Protein AF-A0A5J5EKT4-F1 (afdb_monomer_lite)

pLDDT: mean 73.63, std 19.26, range [31.33, 94.62]

Sequence (166 aa):
MDMKPWKEVVKTIYPDPDEHTVIIDDGVPHCEAVLACLHYLASSGESIDPSVVSQDVLDQLKKAAPLIAPSKRCCPVCAAIQHELSSGRPGKYPIYNKHVYIYGCALPPGLPGVVRERVIRKFEDLLREYLDDVKLRSLSHCSAESVALSPTERLHTFTFRETPMF

Secondary structure (DSSP, 8-state):
---HHHHHHHHHH-S-TTT-------PPPPHHHHHHHHHHHHHH-PPPPTTTS-HHHHHHHHHS-S----SSPBPHHHHHHHHHHTTTSTTSS----B-SPPPP-PPPTT--HHHHHHHHHHHHHHHHHHHHHHHHHHHHHTS-------GGGSGGG-----PPP-

Organism: NCBI:txid1250544

Structure (mmCIF, N/CA/C/O backbone):
data_AF-A0A5J5EKT4-F1
#
_entry.id   AF-A0A5J5EKT4-F1
#
loop_
_atom_site.group_PDB
_atom_site.id
_atom_site.type_symbol
_atom_site.label_atom_id
_atom_site.label_alt_id
_atom_site.label_comp_id
_atom_site.label_asym_id
_atom_site.label_entity_id
_atom_site.label_seq_id
_atom_site.pdbx_PDB_ins_code
_atom_site.Cartn_x
_atom_site.Cartn_y
_atom_site.Cartn_z
_atom_site.occupancy
_atom_site.B_iso_or_equiv
_atom_site.auth_seq_id
_atom_site.auth_comp_id
_atom_site.auth_asym_id
_atom_site.auth_atom_id
_atom_site.pdbx_PDB_model_num
ATOM 1 N N . MET A 1 1 ? 19.587 -0.243 4.530 1.00 44.06 1 MET A N 1
ATOM 2 C CA . MET A 1 1 ? 20.007 -0.780 3.218 1.00 44.06 1 MET A CA 1
ATOM 3 C C . MET A 1 1 ? 20.862 0.275 2.544 1.00 44.06 1 MET A C 1
ATOM 5 O O . MET A 1 1 ? 20.431 1.418 2.481 1.00 44.06 1 MET A O 1
ATOM 9 N N . ASP A 1 2 ? 22.082 -0.072 2.137 1.00 39.16 2 ASP A N 1
ATOM 10 C CA . ASP A 1 2 ? 22.990 0.853 1.452 1.00 39.16 2 ASP A CA 1
ATOM 11 C C . ASP A 1 2 ? 22.478 1.099 0.021 1.00 39.16 2 ASP A C 1
ATOM 13 O O . ASP A 1 2 ? 22.393 0.173 -0.783 1.00 39.16 2 ASP A O 1
ATOM 17 N N . MET A 1 3 ? 22.059 2.332 -0.275 1.00 41.00 3 MET A N 1
ATOM 18 C CA . MET A 1 3 ? 21.455 2.723 -1.560 1.00 41.00 3 MET A CA 1
ATOM 19 C C . MET A 1 3 ? 22.488 3.093 -2.633 1.00 41.00 3 MET A C 1
ATOM 21 O O . MET A 1 3 ? 22.111 3.437 -3.755 1.00 41.00 3 MET A O 1
ATOM 25 N N . LYS A 1 4 ? 23.790 3.028 -2.321 1.00 54.09 4 LYS A N 1
ATOM 26 C CA . LYS A 1 4 ? 24.870 3.311 -3.281 1.00 54.09 4 LYS A CA 1
ATOM 27 C C . LYS A 1 4 ? 24.771 2.528 -4.601 1.00 54.09 4 LYS A C 1
ATOM 29 O O . LYS A 1 4 ? 24.965 3.165 -5.633 1.00 54.09 4 LYS A O 1
ATOM 34 N N . PRO A 1 5 ? 24.417 1.225 -4.626 1.00 55.88 5 PRO A N 1
ATOM 35 C CA . PRO A 1 5 ? 24.358 0.469 -5.878 1.00 55.88 5 PRO A CA 1
ATOM 36 C C . PRO A 1 5 ? 23.300 1.005 -6.850 1.00 55.88 5 PRO A C 1
ATOM 38 O O . PRO A 1 5 ? 23.516 1.034 -8.057 1.00 55.88 5 PRO A O 1
ATOM 41 N N . TRP A 1 6 ? 22.168 1.481 -6.329 1.00 47.00 6 TRP A N 1
ATOM 42 C CA . TRP A 1 6 ? 21.044 1.941 -7.145 1.00 47.00 6 TRP A CA 1
ATOM 43 C C . TRP A 1 6 ? 21.303 3.294 -7.808 1.00 47.00 6 TRP A C 1
ATOM 45 O O . TRP A 1 6 ? 20.867 3.512 -8.935 1.00 47.00 6 TRP A O 1
ATOM 55 N N . LYS A 1 7 ? 22.059 4.183 -7.153 1.00 47.00 7 LYS A N 1
ATOM 56 C CA . LYS A 1 7 ? 22.416 5.492 -7.727 1.00 47.00 7 LYS A CA 1
ATOM 57 C C . LYS A 1 7 ? 23.276 5.356 -8.985 1.00 47.00 7 LYS A C 1
ATOM 59 O O . LYS A 1 7 ? 23.079 6.107 -9.934 1.00 47.00 7 LYS A O 1
ATOM 64 N N . GLU A 1 8 ? 24.186 4.386 -9.010 1.00 56.97 8 GLU A N 1
ATOM 65 C CA . GLU A 1 8 ? 25.040 4.125 -10.175 1.00 56.97 8 GLU A CA 1
ATOM 66 C C . GLU A 1 8 ? 24.258 3.481 -11.332 1.00 56.97 8 GLU A C 1
ATOM 68 O O . GLU A 1 8 ? 24.450 3.848 -12.491 1.00 56.97 8 GLU A O 1
ATOM 73 N N . VAL A 1 9 ? 23.296 2.601 -11.032 1.00 59.47 9 VAL A N 1
ATOM 74 C CA . VAL A 1 9 ? 22.380 2.043 -12.045 1.00 59.47 9 VAL A CA 1
ATOM 75 C C . VAL A 1 9 ? 21.527 3.142 -12.687 1.00 59.47 9 VAL A C 1
ATOM 77 O O . VAL A 1 9 ? 21.424 3.193 -13.910 1.00 59.47 9 VAL A O 1
ATOM 80 N N . VAL A 1 10 ? 20.969 4.060 -11.891 1.00 51.22 10 VAL A N 1
ATOM 81 C CA . VAL A 1 10 ? 20.154 5.178 -12.401 1.00 51.22 10 VAL A CA 1
ATOM 82 C C . VAL A 1 10 ? 20.979 6.110 -13.296 1.00 51.22 10 VAL A C 1
ATOM 84 O O . VAL A 1 10 ? 20.529 6.433 -14.392 1.00 51.22 10 VAL A O 1
ATOM 87 N N . LYS A 1 11 ? 22.212 6.458 -12.899 1.00 51.94 11 LYS A N 1
ATOM 88 C CA . LYS A 1 11 ? 23.144 7.242 -13.737 1.00 51.94 11 LYS A CA 1
ATOM 89 C C . LYS A 1 11 ? 23.490 6.563 -15.063 1.00 51.94 11 LYS A C 1
ATOM 91 O O . LYS A 1 11 ? 23.717 7.236 -16.058 1.00 51.94 11 LYS A O 1
ATOM 96 N N . THR A 1 12 ? 23.556 5.232 -15.074 1.00 57.72 12 THR A N 1
ATOM 97 C CA . THR A 1 12 ? 23.882 4.469 -16.290 1.00 57.72 12 THR A CA 1
ATOM 98 C C . THR A 1 12 ? 22.724 4.484 -17.291 1.00 57.72 12 THR A C 1
ATOM 100 O O . THR A 1 12 ? 22.950 4.445 -18.496 1.00 57.72 12 THR A O 1
ATOM 103 N N . ILE A 1 13 ? 21.481 4.541 -16.804 1.00 49.22 13 ILE A N 1
ATOM 104 C CA . ILE A 1 13 ? 20.272 4.541 -17.641 1.00 49.22 13 ILE A CA 1
ATOM 105 C C . ILE A 1 13 ? 19.925 5.963 -18.118 1.00 49.22 13 ILE A C 1
ATOM 107 O O . ILE A 1 13 ? 19.391 6.119 -19.214 1.00 49.22 13 ILE A O 1
ATOM 111 N N . TYR A 1 14 ? 20.268 6.993 -17.337 1.00 47.47 14 TYR A N 1
ATOM 112 C CA . TYR A 1 14 ? 19.987 8.400 -17.636 1.00 47.47 14 TYR A CA 1
ATOM 113 C C . TYR A 1 14 ? 21.284 9.229 -17.567 1.00 47.47 14 TYR A C 1
ATOM 115 O O . TYR A 1 14 ? 21.667 9.667 -16.482 1.00 47.47 14 TYR A O 1
ATOM 123 N N . PRO A 1 15 ? 21.984 9.428 -18.701 1.00 47.88 15 PRO A N 1
ATOM 124 C CA . PRO A 1 15 ? 23.311 10.049 -18.725 1.00 47.88 15 PRO A CA 1
ATOM 125 C C . PRO A 1 15 ? 23.309 11.567 -18.487 1.00 47.88 15 PRO A C 1
ATOM 127 O O . PRO A 1 15 ? 24.388 12.130 -18.307 1.00 47.88 15 PRO A O 1
ATOM 130 N N . ASP A 1 16 ? 22.139 12.216 -18.457 1.00 47.41 16 ASP A N 1
ATOM 131 C CA . ASP A 1 16 ? 21.999 13.649 -18.178 1.00 47.41 16 ASP A CA 1
ATOM 132 C C . ASP A 1 16 ? 21.237 13.879 -16.850 1.00 47.41 16 ASP A C 1
ATOM 134 O O . ASP A 1 16 ? 20.001 13.841 -16.814 1.00 47.41 16 ASP A O 1
ATOM 138 N N . PRO A 1 17 ? 21.950 14.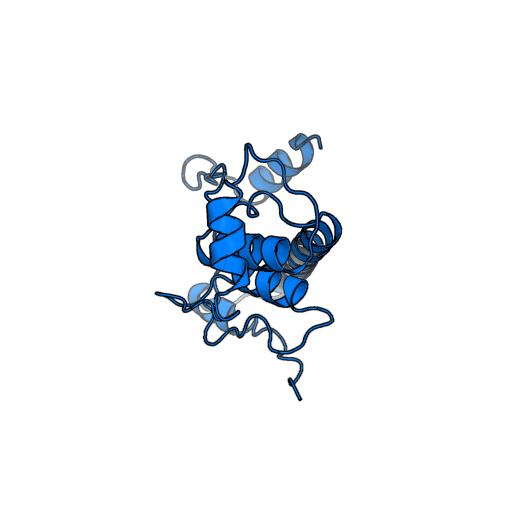025 -15.717 1.00 47.00 17 PRO A N 1
ATOM 139 C CA . PRO A 1 17 ? 21.345 14.084 -14.385 1.00 47.00 17 PRO A CA 1
ATOM 140 C C . PRO A 1 17 ? 20.607 15.402 -14.099 1.00 47.00 17 PRO A C 1
ATOM 142 O O . PRO A 1 17 ? 19.791 15.438 -13.175 1.00 47.00 17 PRO A O 1
ATOM 145 N N . ASP A 1 18 ? 20.867 16.457 -14.878 1.00 46.75 18 ASP A N 1
ATOM 146 C CA . ASP A 1 18 ? 20.285 17.789 -14.670 1.00 46.75 18 ASP A CA 1
ATOM 147 C C . ASP A 1 18 ? 18.940 17.972 -15.397 1.00 46.75 18 ASP A C 1
ATOM 149 O O . ASP A 1 18 ? 18.107 18.766 -14.960 1.00 46.75 18 ASP A O 1
ATOM 153 N N . GLU A 1 19 ? 18.671 17.195 -16.452 1.00 44.56 19 GLU A N 1
ATOM 154 C CA . GLU A 1 19 ? 17.388 17.227 -17.175 1.00 44.56 19 GLU A CA 1
ATOM 155 C C . GLU A 1 19 ? 16.355 16.252 -16.576 1.00 44.56 19 GLU A C 1
ATOM 157 O O . GLU A 1 19 ? 15.147 16.419 -16.739 1.00 44.56 19 GLU A O 1
ATOM 162 N N . HIS A 1 20 ? 16.826 15.239 -15.841 1.00 45.03 20 HIS A N 1
ATOM 163 C CA . HIS A 1 20 ? 16.000 14.225 -15.190 1.00 45.03 20 HIS A CA 1
ATOM 164 C C . HIS A 1 20 ? 16.421 14.094 -13.731 1.00 45.03 20 HIS A C 1
ATOM 166 O O . HIS A 1 20 ? 16.971 13.079 -13.296 1.00 45.03 20 HIS A O 1
ATOM 172 N N . THR A 1 21 ? 16.127 15.131 -12.947 1.00 35.03 21 THR A N 1
ATOM 173 C CA . THR A 1 21 ? 16.099 14.989 -11.496 1.00 35.03 21 THR A CA 1
ATOM 174 C C . THR A 1 21 ? 15.064 13.912 -11.186 1.00 35.03 21 THR A C 1
ATOM 176 O O . THR A 1 21 ? 13.857 14.150 -11.205 1.00 35.03 21 THR A O 1
ATOM 179 N N . VAL A 1 22 ? 15.527 12.688 -10.922 1.00 40.62 22 VAL A N 1
ATOM 180 C CA . VAL A 1 22 ? 14.738 11.709 -10.181 1.00 40.62 22 VAL A CA 1
ATOM 181 C C . VAL A 1 22 ? 14.558 12.349 -8.817 1.00 40.62 22 VAL A C 1
ATOM 183 O O . VAL A 1 22 ? 15.420 12.240 -7.945 1.00 40.62 22 VAL A O 1
ATOM 186 N N . ILE A 1 23 ? 13.474 13.110 -8.675 1.00 38.16 23 ILE A N 1
ATOM 187 C CA . ILE A 1 23 ? 12.983 13.569 -7.390 1.00 38.16 23 ILE A CA 1
ATOM 188 C C . ILE A 1 23 ? 12.666 12.272 -6.653 1.00 38.16 23 ILE A C 1
ATOM 190 O O . ILE A 1 23 ? 11.618 11.657 -6.848 1.00 38.16 23 ILE A O 1
ATOM 194 N N . ILE A 1 24 ? 13.631 11.799 -5.866 1.00 42.44 24 ILE A N 1
ATOM 195 C CA . ILE A 1 24 ? 13.368 10.864 -4.785 1.00 42.44 24 ILE A CA 1
ATOM 196 C C . ILE A 1 24 ? 12.631 11.720 -3.764 1.00 42.44 24 ILE A C 1
ATOM 198 O O . ILE A 1 24 ? 13.224 12.251 -2.833 1.00 42.44 24 ILE A O 1
ATOM 202 N N . ASP A 1 25 ? 11.357 11.969 -4.049 1.00 41.66 25 ASP A N 1
ATOM 203 C CA . ASP A 1 25 ? 10.442 12.552 -3.092 1.00 41.66 25 ASP A CA 1
ATOM 204 C C . ASP A 1 25 ? 10.497 11.589 -1.904 1.00 41.66 25 ASP A C 1
ATOM 206 O O . ASP A 1 25 ? 10.363 10.372 -2.099 1.00 41.66 25 ASP A O 1
ATOM 210 N N . ASP A 1 26 ? 10.766 12.094 -0.702 1.00 51.22 26 ASP A N 1
ATOM 211 C CA . ASP A 1 26 ? 10.639 11.348 0.553 1.00 51.22 26 ASP A CA 1
ATOM 212 C C . ASP A 1 26 ? 9.146 11.022 0.745 1.00 51.22 26 ASP A C 1
ATOM 214 O O . ASP A 1 26 ? 8.454 11.635 1.554 1.00 51.22 26 ASP A O 1
ATOM 218 N N . GLY A 1 27 ? 8.622 10.157 -0.130 1.00 61.41 27 GLY A N 1
ATOM 219 C CA . GLY A 1 27 ? 7.336 10.398 -0.772 1.00 61.41 27 GLY A CA 1
ATOM 220 C C . GLY A 1 27 ? 6.204 10.566 0.222 1.00 61.41 27 GLY A C 1
ATOM 221 O O . GLY A 1 27 ? 6.119 9.860 1.218 1.00 61.41 27 GLY A O 1
ATOM 222 N N . VAL A 1 28 ? 5.272 11.470 -0.042 1.00 82.69 28 VAL A N 1
ATOM 223 C CA . VAL A 1 28 ? 4.100 11.575 0.828 1.00 82.69 28 VAL A CA 1
ATOM 224 C C . VAL A 1 28 ? 3.222 10.340 0.590 1.00 82.69 28 VAL A C 1
ATOM 226 O O . VAL A 1 28 ? 2.878 10.050 -0.562 1.00 82.69 28 VAL A O 1
ATOM 229 N N . PRO A 1 29 ? 2.853 9.567 1.629 1.00 86.56 29 PRO A N 1
ATOM 230 C CA . PRO A 1 29 ? 1.931 8.462 1.442 1.00 86.56 29 PRO A CA 1
ATOM 231 C C . PRO A 1 29 ? 0.575 9.014 1.001 1.00 86.56 29 PRO A C 1
ATOM 233 O O . PRO A 1 29 ? 0.035 9.947 1.597 1.00 86.56 29 PRO A O 1
ATOM 236 N N . HIS A 1 30 ? 0.004 8.432 -0.048 1.00 89.31 30 HIS A N 1
ATOM 237 C CA . HIS A 1 30 ? -1.313 8.844 -0.520 1.00 89.31 30 HIS A CA 1
ATOM 238 C C . HIS A 1 30 ? -2.398 8.525 0.514 1.00 89.31 30 HIS A C 1
ATOM 240 O O . HIS A 1 30 ? -2.341 7.506 1.216 1.00 89.31 30 HIS A O 1
ATOM 246 N N . CYS A 1 31 ? -3.427 9.371 0.571 1.00 87.81 31 CYS A N 1
ATOM 247 C CA . CYS A 1 31 ? -4.475 9.275 1.581 1.00 87.81 31 CYS A CA 1
ATOM 248 C C . CYS A 1 31 ? -5.238 7.944 1.522 1.00 87.81 31 CYS A C 1
ATOM 250 O O . CYS A 1 31 ? -5.585 7.404 2.569 1.00 87.81 31 CYS A O 1
ATOM 252 N N . GLU A 1 32 ? -5.433 7.353 0.340 1.00 90.50 32 GLU A N 1
ATOM 253 C CA . GLU A 1 32 ? -6.126 6.071 0.202 1.00 90.50 32 GLU A CA 1
ATOM 254 C C . GLU A 1 32 ? -5.354 4.923 0.859 1.00 90.50 32 GLU A C 1
ATOM 256 O O . GLU A 1 32 ? -5.958 4.031 1.454 1.00 90.50 32 GLU A O 1
ATOM 261 N N . ALA A 1 33 ? -4.021 4.937 0.766 1.00 90.31 33 ALA A N 1
ATOM 262 C CA . ALA A 1 33 ? -3.177 3.934 1.406 1.00 90.31 33 ALA A CA 1
ATOM 263 C C . ALA A 1 33 ? -3.146 4.125 2.929 1.00 90.31 33 ALA A C 1
ATOM 265 O O . ALA A 1 33 ? -3.239 3.147 3.671 1.00 90.31 33 ALA A O 1
ATOM 266 N N . VAL A 1 34 ? -3.071 5.379 3.392 1.00 90.88 34 VAL A N 1
ATOM 267 C CA . VAL A 1 34 ? -3.116 5.718 4.823 1.00 90.88 34 VAL A CA 1
ATOM 268 C C . VAL A 1 34 ? -4.445 5.282 5.436 1.00 90.88 34 VAL A C 1
ATOM 270 O O . VAL A 1 34 ? -4.446 4.559 6.429 1.00 90.88 34 VAL A O 1
ATOM 273 N N . LEU A 1 35 ? -5.575 5.641 4.822 1.00 90.94 35 LEU A N 1
ATOM 274 C CA . LEU A 1 35 ? -6.905 5.279 5.319 1.00 90.94 35 LEU A CA 1
ATOM 275 C C . LEU A 1 35 ? -7.117 3.761 5.342 1.00 90.94 35 LEU A C 1
ATOM 277 O O . LEU A 1 35 ? -7.636 3.240 6.329 1.00 90.94 35 LEU A O 1
ATOM 281 N N . ALA A 1 36 ? -6.669 3.037 4.310 1.00 91.12 36 ALA A N 1
ATOM 282 C CA . ALA A 1 36 ? -6.741 1.574 4.284 1.00 91.12 36 ALA A CA 1
ATOM 283 C C . ALA A 1 36 ? -5.956 0.942 5.427 1.00 91.12 36 ALA A C 1
ATOM 285 O O . ALA A 1 36 ? -6.466 0.055 6.116 1.00 91.12 36 ALA A O 1
ATOM 286 N N . CYS A 1 37 ? -4.738 1.433 5.640 1.00 90.81 37 CYS A N 1
ATOM 287 C CA . CYS A 1 37 ? -3.852 0.967 6.690 1.00 90.81 37 CYS A CA 1
ATOM 288 C C . CYS A 1 37 ? -4.438 1.241 8.080 1.00 90.81 37 CYS A C 1
ATOM 290 O O . CYS A 1 37 ? -4.585 0.316 8.873 1.00 90.81 37 CYS A O 1
ATOM 292 N N . LEU A 1 38 ? -4.863 2.476 8.358 1.00 89.94 38 LEU A N 1
ATOM 293 C CA . LEU A 1 38 ? -5.457 2.838 9.648 1.00 89.94 38 LEU A CA 1
ATOM 294 C C . LEU A 1 38 ? -6.739 2.047 9.928 1.00 89.94 38 LEU A C 1
ATOM 296 O O . LEU A 1 38 ? -6.911 1.518 11.025 1.00 89.94 38 LEU A O 1
ATOM 300 N N . HIS A 1 39 ? -7.611 1.893 8.929 1.00 90.69 39 HIS A N 1
ATOM 301 C CA . HIS A 1 39 ? -8.813 1.074 9.068 1.00 90.69 39 HIS A CA 1
ATOM 302 C C . HIS A 1 39 ? -8.471 -0.405 9.314 1.00 90.69 39 HIS A C 1
ATOM 304 O O . HIS A 1 39 ? -9.144 -1.087 10.092 1.00 90.69 39 HIS A O 1
ATOM 310 N N . TYR A 1 40 ? -7.434 -0.933 8.649 1.00 90.38 40 TYR A N 1
ATOM 311 C CA . TYR A 1 40 ? -6.961 -2.298 8.884 1.00 90.38 40 TYR A CA 1
ATOM 312 C C . TYR A 1 40 ? -6.517 -2.469 10.334 1.00 90.38 40 TYR A C 1
ATOM 314 O O . TYR A 1 40 ? -7.012 -3.378 10.997 1.00 90.38 40 TYR A O 1
ATOM 322 N N . LEU A 1 41 ? -5.667 -1.570 10.831 1.00 88.88 41 LEU A N 1
ATOM 323 C CA . LEU A 1 41 ? -5.121 -1.646 12.183 1.00 88.88 41 LEU A CA 1
ATOM 324 C C . LEU A 1 41 ? -6.221 -1.499 13.249 1.00 88.88 41 LEU A C 1
ATOM 326 O O . LEU A 1 41 ? -6.301 -2.301 14.178 1.00 88.88 41 LEU A O 1
ATOM 330 N N . ALA A 1 42 ? -7.158 -0.565 13.050 1.00 89.31 42 ALA A N 1
ATOM 331 C CA . ALA A 1 42 ? -8.341 -0.423 13.903 1.00 89.31 42 ALA A CA 1
ATOM 332 C C . ALA A 1 42 ? -9.197 -1.708 13.958 1.00 89.31 42 ALA A C 1
ATOM 334 O O . ALA A 1 42 ? -9.838 -2.005 14.969 1.00 89.31 42 ALA A O 1
ATOM 335 N N . SER A 1 43 ? -9.203 -2.491 12.871 1.00 87.44 43 SER A N 1
ATOM 336 C CA . SER A 1 43 ? -9.942 -3.755 12.769 1.00 87.44 43 SER A CA 1
ATOM 337 C C . SER A 1 43 ? -9.167 -4.986 13.250 1.00 87.44 43 SER A C 1
ATOM 339 O O . SER A 1 43 ? -9.798 -6.000 13.551 1.00 87.44 43 SER A O 1
ATOM 341 N N . SER A 1 44 ? -7.832 -4.969 13.207 1.00 84.69 44 SER A N 1
ATOM 342 C CA . SER A 1 44 ? -6.996 -6.131 13.536 1.00 84.69 44 SER A CA 1
ATOM 343 C C . SER A 1 44 ? -6.782 -6.271 15.040 1.00 84.69 44 SER A C 1
ATOM 345 O O . SER A 1 44 ? -6.585 -7.385 15.517 1.00 84.69 44 SER A O 1
ATOM 347 N N . GLY A 1 45 ? -6.874 -5.164 15.787 1.00 77.62 45 GLY A N 1
ATOM 348 C CA . GLY A 1 45 ? -6.555 -5.139 17.215 1.00 77.62 45 GLY A CA 1
ATOM 349 C C . GLY A 1 45 ? -5.052 -5.222 17.491 1.00 77.62 45 GLY A C 1
ATOM 350 O O . GLY A 1 45 ? -4.660 -5.436 18.635 1.00 77.62 45 GL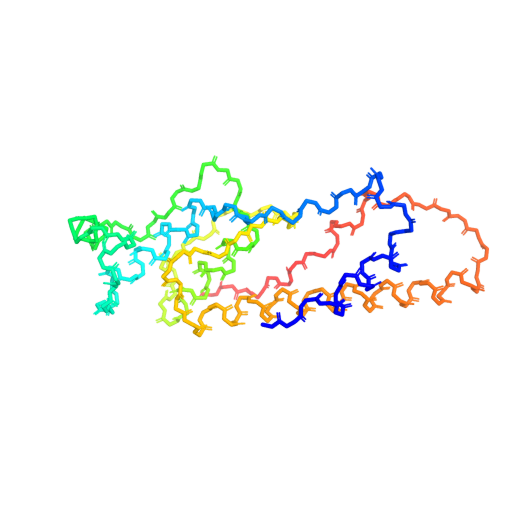Y A O 1
ATOM 351 N N . GLU A 1 46 ? -4.215 -5.065 16.461 1.00 80.12 46 GLU A N 1
ATOM 352 C CA . GLU A 1 46 ? -2.771 -4.906 16.626 1.00 80.12 46 GLU A CA 1
ATOM 353 C C . GLU A 1 46 ? -2.479 -3.597 17.374 1.00 80.12 46 GLU A C 1
ATOM 355 O O . GLU A 1 46 ? -3.109 -2.569 17.115 1.00 80.12 46 GLU A O 1
ATOM 360 N N . SER A 1 47 ? -1.529 -3.620 18.316 1.00 72.00 47 SER A N 1
ATOM 361 C CA . SER A 1 47 ? -1.133 -2.408 19.035 1.00 72.00 47 SER A CA 1
ATOM 362 C C . SER A 1 47 ? -0.388 -1.466 18.093 1.00 72.00 47 SER A C 1
ATOM 364 O O . SER A 1 47 ? 0.658 -1.831 17.552 1.00 72.00 47 SER A O 1
ATOM 366 N N . ILE A 1 48 ? -0.899 -0.250 17.931 1.00 77.19 48 ILE A N 1
ATOM 367 C CA . ILE A 1 48 ? -0.235 0.809 17.171 1.00 77.19 48 ILE A CA 1
ATOM 368 C C . ILE A 1 48 ? 0.463 1.736 18.159 1.00 77.19 48 ILE A C 1
ATOM 370 O O . ILE A 1 48 ? -0.054 1.986 19.247 1.00 77.19 48 ILE A O 1
ATOM 374 N N . ASP A 1 49 ? 1.623 2.257 17.771 1.00 76.81 49 ASP A N 1
ATOM 375 C CA . ASP A 1 49 ? 2.258 3.349 18.498 1.00 76.81 49 ASP A CA 1
ATOM 376 C C . ASP A 1 49 ? 1.311 4.572 18.538 1.00 76.81 49 ASP A C 1
ATOM 378 O O . ASP A 1 49 ? 0.959 5.099 17.474 1.00 76.81 49 ASP A O 1
ATOM 382 N N . PRO A 1 50 ? 0.909 5.055 19.731 1.00 74.81 50 PRO A N 1
ATOM 383 C CA . PRO A 1 50 ? 0.060 6.237 19.876 1.00 74.81 50 PRO A CA 1
ATOM 384 C C . PRO A 1 50 ? 0.643 7.512 19.249 1.00 74.81 50 PRO A C 1
ATOM 386 O O . PRO A 1 50 ? -0.100 8.463 19.010 1.00 74.81 50 PRO A O 1
ATOM 389 N N . SER A 1 51 ? 1.954 7.551 18.975 1.00 75.94 51 SER A N 1
ATOM 390 C CA . SER A 1 51 ? 2.598 8.657 18.259 1.00 75.94 51 SER A CA 1
ATOM 391 C C . SER A 1 51 ? 2.171 8.755 16.787 1.00 75.94 51 SER A C 1
ATOM 393 O O . SER A 1 51 ? 2.241 9.832 16.196 1.00 75.94 51 SER A O 1
ATOM 395 N N . VAL A 1 52 ? 1.700 7.648 16.199 1.00 76.19 52 VAL A N 1
ATOM 396 C CA . VAL A 1 52 ? 1.300 7.561 14.786 1.00 76.19 52 VAL A CA 1
ATOM 397 C C . VAL A 1 52 ? -0.149 7.999 14.589 1.00 76.19 52 VAL A C 1
ATOM 399 O O . VAL A 1 52 ? -0.466 8.678 13.613 1.00 76.19 52 VAL A O 1
ATOM 402 N N . VAL A 1 53 ? -1.045 7.593 15.491 1.00 82.94 53 VAL A N 1
ATOM 403 C CA . VAL A 1 53 ? -2.479 7.896 15.416 1.00 82.94 53 VAL A CA 1
ATOM 404 C C . VAL A 1 53 ? -3.108 7.822 16.805 1.00 82.94 53 VAL A C 1
ATOM 406 O O . VAL A 1 53 ? -2.794 6.930 17.592 1.00 82.94 53 VAL A O 1
ATOM 409 N N . SER A 1 54 ? -4.017 8.750 17.112 1.00 85.69 54 SER A N 1
ATOM 410 C CA . SER A 1 54 ? -4.723 8.745 18.394 1.00 85.69 54 SER A CA 1
ATOM 411 C C . SER A 1 54 ? -5.737 7.601 18.482 1.00 85.69 54 SER A C 1
ATOM 413 O O . SER A 1 54 ? -6.353 7.205 17.487 1.00 85.69 54 SER A O 1
ATOM 415 N N . GLN A 1 55 ? -5.959 7.102 19.701 1.00 85.12 55 GLN A N 1
ATOM 416 C CA . GLN A 1 55 ? -6.919 6.024 19.949 1.00 85.12 55 GLN A CA 1
ATOM 417 C C . GLN A 1 55 ? -8.349 6.412 19.535 1.00 85.12 55 GLN A C 1
ATOM 419 O O . GLN A 1 55 ? -9.053 5.598 18.944 1.00 85.12 55 GLN A O 1
ATOM 424 N N . ASP A 1 56 ? -8.747 7.672 19.741 1.00 88.06 56 ASP A N 1
ATOM 425 C CA . ASP A 1 56 ? -10.074 8.167 19.348 1.00 88.06 56 ASP A CA 1
ATOM 426 C C . ASP A 1 56 ? -10.331 8.034 17.839 1.00 88.06 56 ASP A C 1
ATOM 428 O O . ASP A 1 56 ? -11.447 7.724 17.414 1.00 88.06 56 ASP A O 1
ATOM 432 N N . VAL A 1 57 ? -9.302 8.250 17.010 1.00 87.50 57 VAL A N 1
ATOM 433 C CA . VAL A 1 57 ? -9.399 8.094 15.550 1.00 87.50 57 VAL A CA 1
ATOM 434 C C . VAL A 1 57 ? -9.550 6.620 15.182 1.00 87.50 57 VAL A C 1
ATOM 436 O O . VAL A 1 57 ? -10.378 6.284 14.334 1.00 87.50 57 VAL A O 1
ATOM 439 N N . LEU A 1 58 ? -8.805 5.726 15.836 1.00 86.19 58 LEU A N 1
ATOM 440 C CA . LEU A 1 58 ? -8.935 4.282 15.621 1.00 86.19 58 LEU A CA 1
ATOM 441 C C . LEU A 1 58 ? -10.327 3.776 16.005 1.00 86.19 58 LEU A C 1
ATOM 443 O O . LEU A 1 58 ? -10.928 3.005 15.256 1.00 86.19 58 LEU A O 1
ATOM 447 N N . ASP A 1 59 ? -10.872 4.249 17.122 1.00 88.50 59 ASP A N 1
ATOM 448 C CA . ASP A 1 59 ? -12.198 3.860 17.600 1.00 88.50 59 ASP A CA 1
ATOM 449 C C . ASP A 1 59 ? -13.315 4.332 16.659 1.00 88.50 59 ASP A C 1
ATOM 451 O O . ASP A 1 59 ? -14.318 3.632 16.477 1.00 88.50 59 ASP A O 1
ATOM 455 N N . GLN A 1 60 ? -13.144 5.496 16.022 1.00 89.56 60 GLN A N 1
ATOM 456 C CA . GLN A 1 60 ? -14.040 5.973 14.967 1.00 89.56 60 GLN A CA 1
ATOM 457 C C . GLN A 1 60 ? -13.908 5.134 13.691 1.00 89.56 60 GLN A C 1
ATOM 459 O O . GLN A 1 60 ? -14.918 4.684 13.149 1.00 89.56 60 GLN A O 1
ATOM 464 N N . LEU A 1 61 ? -12.680 4.863 13.239 1.00 88.81 61 LEU A N 1
ATOM 465 C CA . LEU A 1 61 ? -12.424 4.061 12.040 1.00 88.81 61 LEU A CA 1
ATOM 466 C C . LEU A 1 61 ? -12.927 2.625 12.178 1.00 88.81 61 LEU A C 1
ATOM 468 O O . LEU A 1 61 ? -13.434 2.067 11.213 1.00 88.81 61 LEU A O 1
ATOM 472 N N . LYS A 1 62 ? -12.864 2.042 13.378 1.00 87.75 62 LYS A N 1
ATOM 473 C CA . LYS A 1 62 ? -13.398 0.705 13.664 1.00 87.75 62 LYS A CA 1
ATOM 474 C C . LYS A 1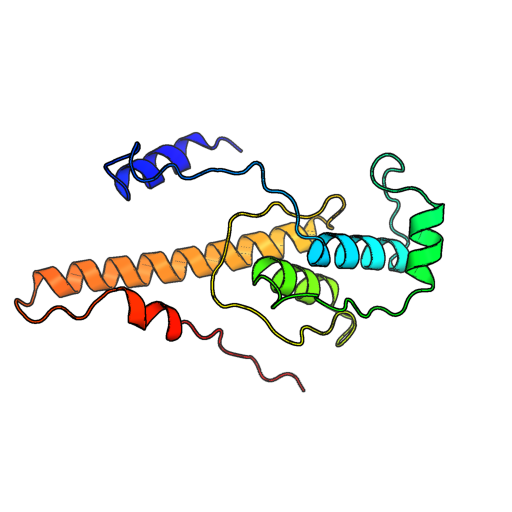 62 ? -14.909 0.597 13.428 1.00 87.75 62 LYS A C 1
ATOM 476 O O . LYS A 1 62 ? -15.404 -0.492 13.149 1.00 87.75 62 LYS A O 1
ATOM 481 N N . LYS A 1 63 ? -15.640 1.707 13.570 1.00 88.38 63 LYS A N 1
ATOM 482 C CA . LYS A 1 63 ? -17.092 1.794 13.338 1.00 88.38 63 LYS A CA 1
ATOM 483 C C . LYS A 1 63 ? -17.435 2.176 11.897 1.00 88.38 63 LYS A C 1
ATOM 485 O O . LYS A 1 63 ? -18.596 2.070 11.510 1.00 88.38 63 LYS A O 1
ATOM 490 N N . ALA A 1 64 ? -16.460 2.655 11.128 1.00 87.44 64 ALA A N 1
ATOM 491 C CA . ALA A 1 64 ? -16.667 3.053 9.748 1.00 87.44 64 ALA A CA 1
ATOM 492 C C . ALA A 1 64 ? -16.872 1.828 8.847 1.00 87.44 64 ALA A C 1
ATOM 494 O O . ALA A 1 64 ? -16.417 0.721 9.137 1.00 87.44 64 ALA A O 1
ATOM 495 N N . ALA A 1 65 ? -17.557 2.033 7.722 1.00 84.69 65 ALA A N 1
ATOM 496 C CA . ALA A 1 65 ? -17.568 1.033 6.668 1.00 84.69 65 ALA A CA 1
ATOM 497 C C . ALA A 1 65 ? -16.144 0.890 6.096 1.00 84.69 65 ALA A C 1
ATOM 499 O O . ALA A 1 65 ? -15.458 1.904 5.943 1.00 84.69 65 ALA A O 1
ATOM 500 N N . PRO A 1 66 ? -15.714 -0.315 5.679 1.00 79.19 66 PRO A N 1
ATOM 501 C CA . PRO A 1 66 ? -14.394 -0.536 5.083 1.00 79.19 66 PRO A CA 1
ATOM 502 C C . PRO A 1 66 ? -14.296 0.013 3.643 1.00 79.19 66 PRO A C 1
ATOM 504 O O . PRO A 1 66 ? -13.508 -0.451 2.827 1.00 79.19 66 PRO A O 1
ATOM 507 N N . LEU A 1 67 ? -15.107 1.014 3.307 1.00 82.31 67 LEU A N 1
ATOM 508 C CA . LEU A 1 67 ? -15.175 1.629 1.996 1.00 82.31 67 LEU A CA 1
ATOM 509 C C . LEU A 1 67 ? -14.300 2.879 1.975 1.00 82.31 67 LEU A C 1
ATOM 511 O O . LEU A 1 67 ? -14.582 3.865 2.653 1.00 82.31 67 LEU A O 1
ATOM 515 N N . ILE A 1 68 ? -13.272 2.858 1.137 1.00 80.56 68 ILE A N 1
ATOM 516 C CA . ILE A 1 68 ? -12.445 4.032 0.866 1.00 80.56 68 ILE A CA 1
ATOM 517 C C . ILE A 1 68 ? -12.910 4.580 -0.468 1.00 80.56 68 ILE A C 1
ATOM 519 O O . ILE A 1 68 ? -12.619 3.998 -1.508 1.00 80.56 68 ILE A O 1
ATOM 523 N N . ALA A 1 69 ? -13.677 5.666 -0.434 1.00 76.75 69 ALA A N 1
ATOM 524 C CA . ALA A 1 69 ? -14.106 6.354 -1.642 1.00 76.75 69 ALA A CA 1
ATOM 525 C C . ALA A 1 69 ? -12.916 7.149 -2.203 1.00 76.75 69 ALA A C 1
ATOM 527 O O . ALA A 1 69 ? -12.484 8.114 -1.565 1.00 76.75 69 ALA A O 1
ATOM 528 N N . PRO A 1 70 ? -12.351 6.769 -3.362 1.00 71.75 70 PRO A N 1
ATOM 529 C CA . PRO A 1 70 ? -11.234 7.508 -3.912 1.00 71.75 70 PRO A CA 1
ATOM 530 C C . PRO A 1 70 ? -11.771 8.763 -4.619 1.00 71.75 70 PRO A C 1
ATOM 532 O O . PRO A 1 70 ? -12.735 8.700 -5.382 1.00 71.75 70 PRO A O 1
ATOM 535 N N . SER A 1 71 ? -11.159 9.922 -4.368 1.00 65.94 71 SER A N 1
ATOM 536 C CA . SER A 1 71 ? -11.540 11.179 -5.043 1.00 65.94 71 SER A CA 1
ATOM 537 C C . SER A 1 71 ? -11.020 11.254 -6.487 1.00 65.94 71 SER A C 1
ATOM 539 O O . SER A 1 71 ? -11.495 12.058 -7.289 1.00 65.94 71 SER A O 1
ATOM 541 N N . LYS A 1 72 ? -10.041 10.404 -6.826 1.00 75.44 72 LYS A N 1
ATOM 542 C CA . LYS A 1 72 ? -9.403 10.254 -8.141 1.00 75.44 72 LYS A CA 1
ATOM 543 C C . LYS A 1 72 ? -9.232 8.767 -8.465 1.00 75.44 72 LYS A C 1
ATOM 545 O O . LYS A 1 72 ? -9.552 7.907 -7.654 1.00 75.44 72 LYS A O 1
ATOM 550 N N . ARG A 1 73 ? -8.723 8.430 -9.655 1.00 80.19 73 ARG A N 1
ATOM 551 C CA . ARG A 1 73 ? -8.320 7.039 -9.941 1.00 80.19 73 ARG A CA 1
ATOM 552 C C . ARG A 1 73 ? -7.249 6.614 -8.934 1.00 80.19 73 ARG A C 1
ATOM 554 O O . ARG A 1 73 ? -6.311 7.369 -8.702 1.00 80.19 73 ARG A O 1
ATOM 561 N N . CYS A 1 74 ? -7.378 5.420 -8.367 1.00 84.06 74 CYS A N 1
ATOM 562 C CA . CYS A 1 74 ? -6.450 4.914 -7.364 1.00 84.06 74 CYS A CA 1
ATOM 563 C C . CYS A 1 74 ? -5.057 4.693 -7.976 1.00 84.06 74 CYS A C 1
ATOM 565 O O . CYS A 1 74 ? -4.930 4.129 -9.068 1.00 84.06 74 CYS A O 1
ATOM 567 N N . CYS A 1 75 ? -4.010 5.119 -7.271 1.00 89.56 75 CYS A N 1
ATOM 568 C CA . CYS A 1 75 ? -2.639 4.811 -7.665 1.00 89.56 75 CYS A CA 1
ATOM 569 C C . CYS A 1 75 ? -2.384 3.297 -7.604 1.00 89.56 75 CYS A C 1
ATOM 571 O O . CYS A 1 75 ? -2.839 2.657 -6.651 1.00 89.56 75 CYS A O 1
ATOM 573 N N . PRO A 1 76 ? -1.635 2.707 -8.561 1.00 91.44 76 PRO A N 1
ATOM 574 C CA . PRO A 1 76 ? -1.271 1.292 -8.528 1.00 91.44 76 PRO A CA 1
ATOM 575 C C . PRO A 1 76 ? -0.690 0.829 -7.190 1.00 91.44 76 PRO A C 1
ATOM 577 O O . PRO A 1 76 ? -0.994 -0.277 -6.748 1.00 91.44 76 PRO A O 1
ATOM 580 N N . VAL A 1 77 ? 0.105 1.671 -6.519 1.00 92.12 77 VAL A N 1
ATOM 581 C CA . VAL A 1 77 ? 0.703 1.346 -5.213 1.00 92.12 77 VAL A CA 1
ATOM 582 C C . VAL A 1 77 ? -0.368 1.260 -4.130 1.00 92.12 77 VAL A C 1
ATOM 584 O O . VAL A 1 77 ? -0.419 0.282 -3.387 1.00 92.12 77 VAL A O 1
ATOM 587 N N . CYS A 1 78 ? -1.285 2.226 -4.078 1.00 92.12 78 CYS A N 1
ATOM 588 C CA . CYS A 1 78 ? -2.414 2.207 -3.147 1.00 92.12 78 CYS A CA 1
ATOM 589 C C . CYS A 1 78 ? -3.327 1.004 -3.398 1.00 92.12 78 CYS A C 1
ATOM 591 O O . CYS A 1 78 ? -3.738 0.340 -2.450 1.00 92.12 78 CYS A O 1
ATOM 593 N N . ALA A 1 79 ? -3.591 0.688 -4.667 1.00 92.06 79 ALA A N 1
ATOM 594 C CA . ALA A 1 79 ? -4.358 -0.482 -5.071 1.00 92.06 79 ALA A CA 1
ATOM 595 C C . ALA A 1 79 ? -3.675 -1.786 -4.625 1.00 92.06 79 ALA A C 1
ATOM 597 O O . ALA A 1 79 ? -4.330 -2.678 -4.092 1.00 92.06 79 ALA A O 1
ATOM 598 N N . ALA A 1 80 ? -2.352 -1.895 -4.779 1.00 93.44 80 ALA A N 1
ATOM 599 C CA . ALA A 1 80 ? -1.596 -3.045 -4.291 1.00 93.44 80 ALA A CA 1
ATOM 600 C C . ALA A 1 80 ? -1.671 -3.175 -2.760 1.00 93.44 80 ALA A C 1
ATOM 602 O O . ALA A 1 80 ? -1.914 -4.269 -2.260 1.00 93.44 80 ALA A O 1
ATOM 603 N N . ILE A 1 81 ? -1.538 -2.067 -2.024 1.00 93.94 81 ILE A N 1
ATOM 604 C CA . ILE A 1 81 ? -1.676 -2.049 -0.561 1.00 93.94 81 ILE A CA 1
ATOM 605 C C . ILE A 1 81 ? -3.083 -2.491 -0.139 1.00 93.94 81 ILE A C 1
ATOM 607 O O . ILE A 1 81 ? -3.216 -3.381 0.694 1.00 93.94 81 ILE A O 1
ATOM 611 N N . GLN A 1 82 ? -4.135 -1.913 -0.724 1.00 92.62 82 GLN A N 1
ATOM 612 C CA . GLN A 1 82 ? -5.526 -2.272 -0.420 1.00 92.62 82 GLN A CA 1
ATOM 613 C C . GLN A 1 82 ? -5.829 -3.740 -0.729 1.00 92.62 82 GLN A C 1
ATOM 615 O O . GLN A 1 82 ? -6.540 -4.397 0.034 1.00 92.62 82 GLN A O 1
ATOM 620 N N . HIS A 1 83 ? -5.264 -4.263 -1.818 1.00 92.31 83 HIS A N 1
ATOM 621 C CA . HIS A 1 83 ? -5.373 -5.670 -2.172 1.00 92.31 83 HIS A CA 1
ATOM 622 C C . HIS A 1 83 ? -4.725 -6.565 -1.110 1.00 92.31 83 HIS A C 1
ATOM 624 O O . HIS A 1 83 ? -5.391 -7.448 -0.578 1.00 92.31 83 HIS A O 1
ATOM 630 N N . GLU A 1 84 ? -3.474 -6.292 -0.731 1.00 94.00 84 GLU A N 1
ATOM 631 C CA . GLU A 1 84 ? -2.771 -7.093 0.276 1.00 94.00 84 GLU A CA 1
ATOM 632 C C . GLU A 1 84 ? -3.403 -6.985 1.671 1.00 94.00 84 GLU A C 1
ATOM 634 O O . GLU A 1 84 ? -3.471 -7.977 2.392 1.00 94.00 84 GLU A O 1
ATOM 639 N N . LEU A 1 85 ? -3.929 -5.817 2.049 1.00 91.75 85 LEU A N 1
ATOM 640 C CA . LEU A 1 85 ? -4.690 -5.648 3.295 1.00 91.75 85 LEU A CA 1
ATOM 641 C C . LEU A 1 85 ? -6.048 -6.369 3.265 1.00 91.75 85 LEU A C 1
ATOM 643 O O . LEU A 1 85 ? -6.612 -6.665 4.321 1.00 91.75 85 LEU A O 1
ATOM 647 N N . SER A 1 86 ? -6.583 -6.640 2.071 1.00 90.19 86 SER A N 1
ATOM 648 C CA . SER A 1 86 ? -7.785 -7.460 1.873 1.00 90.19 86 SER A CA 1
ATOM 649 C C . SER A 1 86 ? -7.474 -8.957 1.801 1.00 90.19 86 SER A C 1
ATOM 651 O O . SER A 1 86 ? -8.405 -9.764 1.785 1.00 90.19 86 SER A O 1
ATOM 653 N N . SER A 1 87 ? -6.200 -9.366 1.767 1.00 85.69 87 SER A N 1
ATOM 654 C CA . SER A 1 87 ? -5.819 -10.780 1.729 1.00 85.69 87 SER A CA 1
ATOM 655 C C . SER A 1 87 ? -6.381 -11.514 2.951 1.00 85.69 87 SER A C 1
ATOM 657 O O . SER A 1 87 ? -6.091 -11.174 4.095 1.00 85.69 87 SER A O 1
ATOM 659 N N . GLY A 1 88 ? -7.230 -12.517 2.709 1.00 75.19 88 GLY A N 1
ATOM 660 C CA . GLY A 1 88 ? -7.952 -13.255 3.755 1.00 75.19 88 GLY A CA 1
ATOM 661 C C . GLY A 1 88 ? -9.307 -12.657 4.161 1.00 75.19 88 GLY A C 1
ATOM 662 O O . GLY A 1 88 ? -10.009 -13.252 4.974 1.00 75.19 88 GLY A O 1
ATOM 663 N N . ARG A 1 89 ? -9.703 -11.510 3.592 1.00 77.69 89 ARG A N 1
ATOM 664 C CA . ARG A 1 89 ? -11.040 -10.900 3.718 1.00 77.69 89 ARG A CA 1
ATOM 665 C C . ARG A 1 89 ? -11.466 -10.293 2.366 1.00 77.69 89 ARG A C 1
ATOM 667 O O . ARG A 1 89 ? -11.366 -9.075 2.190 1.00 77.69 89 ARG A O 1
ATOM 674 N N . PRO A 1 90 ? -11.911 -11.124 1.402 1.00 70.19 90 PRO A N 1
ATOM 675 C CA . PRO A 1 90 ? -12.288 -10.662 0.066 1.00 70.19 90 PRO A CA 1
ATOM 676 C C . PRO A 1 90 ? -13.317 -9.529 0.125 1.00 70.19 90 PRO A C 1
ATOM 678 O O . PRO A 1 90 ? -14.239 -9.563 0.937 1.00 70.19 90 PRO A O 1
ATOM 681 N N . GLY A 1 91 ? -13.140 -8.509 -0.716 1.00 69.50 91 GLY A N 1
ATOM 682 C CA . GLY A 1 91 ? -14.064 -7.375 -0.813 1.00 69.50 91 GLY A CA 1
ATOM 683 C C . GLY A 1 91 ? -13.961 -6.338 0.310 1.00 69.50 91 GLY A C 1
ATOM 684 O O . GLY A 1 91 ? -14.746 -5.393 0.309 1.00 69.50 91 GLY A O 1
ATOM 685 N N . LYS A 1 92 ? -13.005 -6.466 1.246 1.00 80.50 92 LYS A N 1
ATOM 686 C CA . LYS A 1 92 ? -12.869 -5.498 2.344 1.00 80.50 92 LYS A CA 1
ATOM 687 C C . LYS A 1 92 ? -12.539 -4.097 1.832 1.00 80.50 92 LYS A C 1
ATOM 689 O O . LYS A 1 92 ? -13.228 -3.171 2.222 1.00 80.50 92 LYS A O 1
ATOM 694 N N . TYR A 1 93 ? -11.550 -3.948 0.952 1.00 86.06 93 TYR A N 1
ATOM 695 C CA . TYR A 1 93 ? -11.184 -2.657 0.361 1.00 86.06 93 TYR A CA 1
ATOM 696 C C . TYR A 1 93 ? -11.400 -2.696 -1.159 1.00 86.06 93 TYR A C 1
ATOM 698 O O . TYR A 1 93 ? -10.481 -3.056 -1.899 1.00 86.06 93 TYR A O 1
ATOM 706 N N . PRO A 1 94 ? -12.619 -2.402 -1.650 1.00 85.12 94 PRO A N 1
ATOM 707 C CA . PRO A 1 94 ? -12.914 -2.476 -3.075 1.00 85.12 94 PRO A CA 1
ATOM 708 C C . PRO A 1 94 ? -12.179 -1.378 -3.854 1.00 85.12 94 PRO A C 1
ATOM 710 O O . PRO A 1 94 ? -12.227 -0.200 -3.500 1.00 85.12 94 PRO A O 1
ATOM 713 N N . ILE A 1 95 ? -11.537 -1.768 -4.957 1.00 86.31 95 ILE A N 1
ATOM 714 C CA . ILE A 1 95 ? -10.809 -0.866 -5.857 1.00 86.31 95 ILE A CA 1
ATOM 715 C C . ILE A 1 95 ? -11.659 -0.681 -7.115 1.00 86.31 95 ILE A C 1
ATOM 717 O O . ILE A 1 95 ? -11.700 -1.555 -7.975 1.00 86.31 95 ILE A O 1
ATOM 721 N N . TYR A 1 96 ? -12.341 0.460 -7.228 1.00 82.12 96 TYR A N 1
ATOM 722 C CA . TYR A 1 96 ? -13.263 0.724 -8.343 1.00 82.12 96 TYR A CA 1
ATOM 723 C C . TYR A 1 96 ? -12.571 1.177 -9.627 1.00 82.12 96 TYR A C 1
ATOM 725 O O . TYR A 1 96 ? -13.020 0.869 -10.726 1.00 82.12 96 TYR A O 1
ATOM 733 N N . ASN A 1 97 ? -11.503 1.964 -9.503 1.00 83.44 97 ASN A N 1
ATOM 734 C CA . ASN A 1 97 ? -10.789 2.509 -10.650 1.00 83.44 97 ASN A CA 1
ATOM 735 C C . ASN A 1 97 ? -9.328 2.757 -10.277 1.00 83.44 97 ASN A C 1
ATOM 737 O O . ASN A 1 97 ? -9.052 3.280 -9.197 1.00 83.44 97 ASN A O 1
ATOM 741 N N . LYS A 1 98 ? -8.403 2.418 -11.178 1.00 87.06 98 LYS A N 1
ATOM 742 C CA . LYS A 1 98 ? -6.961 2.636 -11.019 1.00 87.06 98 LYS A CA 1
ATOM 743 C C . LYS A 1 98 ? -6.384 3.334 -12.246 1.00 87.06 98 LYS A C 1
ATOM 745 O O . LYS A 1 98 ? -6.870 3.140 -13.358 1.00 87.06 98 LYS A O 1
ATOM 750 N N . HIS A 1 99 ? -5.359 4.161 -12.061 1.00 86.06 99 HIS A N 1
ATOM 751 C CA . HIS A 1 99 ? -4.579 4.671 -13.192 1.00 86.06 99 HIS A CA 1
ATOM 752 C C . HIS A 1 99 ? -3.418 3.729 -13.527 1.00 86.06 99 HIS A C 1
ATOM 754 O O . HIS A 1 99 ? -3.085 2.847 -12.744 1.00 86.06 99 HIS A O 1
ATOM 760 N N . VAL A 1 100 ? -2.824 3.902 -14.710 1.00 84.25 100 VAL A N 1
ATOM 761 C CA . VAL A 1 100 ? -1.775 3.005 -15.228 1.00 84.25 100 VAL A CA 1
ATOM 762 C C . VAL A 1 100 ? -0.387 3.403 -14.721 1.00 84.25 100 VAL A C 1
ATOM 764 O O . VAL A 1 100 ? 0.432 2.545 -14.416 1.00 84.25 100 VAL A O 1
ATOM 767 N N . TYR A 1 101 ? -0.129 4.705 -14.592 1.00 82.44 101 TYR A N 1
ATOM 768 C CA . TYR A 1 101 ? 1.196 5.223 -14.250 1.00 82.44 101 TYR A CA 1
ATOM 769 C C . TYR A 1 101 ? 1.551 4.992 -12.781 1.00 82.44 101 TYR A C 1
ATOM 771 O O . TYR A 1 101 ? 0.699 5.144 -11.912 1.00 82.44 101 TYR A O 1
ATOM 779 N N . ILE A 1 102 ? 2.803 4.651 -12.489 1.00 84.62 102 ILE A N 1
ATOM 780 C CA . ILE A 1 102 ? 3.317 4.579 -11.119 1.00 84.62 102 ILE A CA 1
ATOM 781 C C . ILE A 1 102 ? 4.085 5.872 -10.865 1.00 84.62 102 ILE A C 1
ATOM 783 O O . ILE A 1 102 ? 5.033 6.176 -11.583 1.00 84.62 102 ILE A O 1
ATOM 787 N N . TYR A 1 103 ? 3.658 6.627 -9.858 1.00 82.81 103 TYR A N 1
ATOM 788 C CA . TYR A 1 103 ? 4.370 7.808 -9.377 1.00 82.81 103 TYR A CA 1
ATOM 789 C C . TYR A 1 103 ? 5.086 7.466 -8.072 1.00 82.81 103 TYR A C 1
ATOM 791 O O . TYR A 1 103 ? 4.663 6.552 -7.359 1.00 82.81 103 TYR A O 1
ATOM 799 N N . GLY A 1 104 ? 6.165 8.188 -7.764 1.00 81.81 104 GLY A N 1
ATOM 800 C CA . GLY A 1 104 ? 6.855 8.047 -6.484 1.00 81.81 104 GLY A CA 1
ATOM 801 C C . GLY A 1 104 ? 5.902 8.336 -5.322 1.00 81.81 104 GLY A C 1
ATOM 802 O O . GLY A 1 104 ? 5.216 9.353 -5.318 1.00 81.81 104 GLY A O 1
ATOM 803 N N . CYS A 1 105 ? 5.836 7.428 -4.352 1.00 85.94 105 CYS A N 1
ATOM 804 C CA . CYS A 1 105 ? 5.077 7.605 -3.115 1.00 85.94 105 CYS A CA 1
ATOM 805 C C . CYS A 1 105 ? 5.725 6.780 -1.998 1.00 85.94 105 CYS A C 1
ATOM 807 O O . CYS A 1 105 ? 6.282 5.714 -2.277 1.00 85.94 105 CYS A O 1
ATOM 809 N N . ALA A 1 106 ? 5.612 7.210 -0.738 1.00 89.12 106 ALA A N 1
ATOM 810 C CA . ALA A 1 106 ? 5.994 6.343 0.374 1.00 89.12 106 ALA A CA 1
ATOM 811 C C . ALA A 1 106 ? 4.861 5.407 0.781 1.00 89.12 106 ALA A C 1
ATOM 813 O O . ALA A 1 106 ? 3.673 5.624 0.521 1.00 89.12 106 ALA A O 1
ATOM 814 N N . LEU A 1 107 ? 5.261 4.353 1.480 1.00 90.56 107 LEU A N 1
ATOM 815 C CA . LEU A 1 107 ? 4.334 3.460 2.148 1.00 90.56 107 LEU A CA 1
ATOM 816 C C . LEU A 1 107 ? 3.719 4.155 3.371 1.00 90.56 107 LEU A C 1
ATOM 818 O O . LEU A 1 107 ? 4.408 4.917 4.052 1.00 90.56 107 LEU A O 1
ATOM 822 N N . PRO A 1 108 ? 2.438 3.888 3.676 1.00 89.44 108 PRO A N 1
ATOM 823 C CA . PRO A 1 108 ? 1.779 4.503 4.814 1.00 89.44 108 PRO A CA 1
ATOM 824 C C . PRO A 1 108 ? 2.434 4.071 6.137 1.00 89.44 108 PRO A C 1
ATOM 826 O O . PRO A 1 108 ? 2.899 2.928 6.264 1.00 89.44 108 PRO A O 1
ATOM 829 N N . PRO A 1 109 ? 2.453 4.959 7.144 1.00 84.38 109 PRO A N 1
ATOM 830 C CA . PRO A 1 109 ? 2.948 4.617 8.468 1.00 84.38 109 PRO A CA 1
ATOM 831 C C . PRO A 1 109 ? 2.084 3.514 9.090 1.00 84.38 109 PRO A C 1
ATOM 833 O O . PRO A 1 109 ? 0.876 3.444 8.869 1.00 84.38 109 PRO A O 1
ATOM 836 N N . GLY A 1 110 ? 2.719 2.626 9.855 1.00 83.12 110 GLY A N 1
ATOM 837 C CA . GLY A 1 110 ? 2.032 1.501 10.494 1.00 83.12 110 GLY A CA 1
ATOM 838 C C . GLY A 1 110 ? 1.656 0.348 9.554 1.00 83.12 110 GLY A C 1
ATOM 8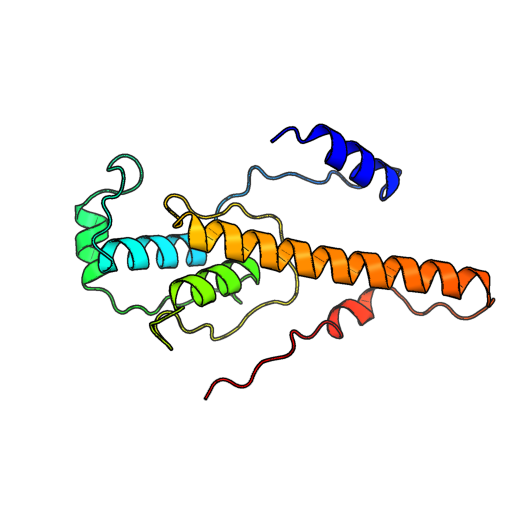39 O O . GLY A 1 110 ? 1.036 -0.606 10.012 1.00 83.12 110 GLY A O 1
ATOM 840 N N . LEU A 1 111 ? 2.041 0.380 8.268 1.00 88.88 111 LEU A N 1
ATOM 841 C CA . LEU A 1 111 ? 1.770 -0.736 7.356 1.00 88.88 111 LEU A CA 1
ATOM 842 C C . LEU A 1 111 ? 2.421 -2.029 7.877 1.00 88.88 111 LEU A C 1
ATOM 844 O O . LEU A 1 111 ? 3.649 -2.014 8.073 1.00 88.88 111 LEU A O 1
ATOM 848 N N . PRO A 1 112 ? 1.657 -3.133 8.049 1.00 89.81 112 PRO A N 1
ATOM 849 C CA . PRO A 1 112 ? 2.195 -4.395 8.544 1.00 89.81 112 PRO A CA 1
ATOM 850 C C . PRO A 1 112 ? 3.408 -4.847 7.730 1.00 89.81 112 PRO A C 1
ATOM 852 O O . PRO A 1 112 ? 3.393 -4.778 6.499 1.00 89.81 112 PRO A O 1
ATOM 855 N N . GLY A 1 113 ? 4.455 -5.328 8.407 1.00 89.75 113 GLY A N 1
ATOM 856 C CA . GLY A 1 113 ? 5.731 -5.681 7.767 1.00 89.75 113 GLY A CA 1
ATOM 857 C C . GLY A 1 113 ? 5.568 -6.675 6.613 1.00 89.75 113 GLY A C 1
ATOM 858 O O . GLY A 1 113 ? 6.074 -6.443 5.519 1.00 89.75 113 GLY A O 1
ATOM 859 N N . VAL A 1 114 ? 4.748 -7.711 6.810 1.00 90.25 114 VAL A N 1
ATOM 860 C CA . VAL A 1 114 ? 4.454 -8.719 5.777 1.00 90.25 114 VAL A CA 1
ATOM 861 C C . VAL A 1 114 ? 3.761 -8.103 4.556 1.00 90.25 114 VAL A C 1
ATOM 863 O O . VAL A 1 114 ? 4.079 -8.450 3.421 1.00 90.25 114 VAL A O 1
ATOM 866 N N . VAL A 1 115 ? 2.829 -7.168 4.768 1.00 92.00 115 VAL A N 1
ATOM 867 C CA . VAL A 1 115 ? 2.129 -6.471 3.675 1.00 92.00 115 VAL A CA 1
ATOM 868 C C . VAL A 1 115 ? 3.101 -5.568 2.921 1.00 92.00 115 VAL A C 1
ATOM 870 O O . VAL A 1 115 ? 3.145 -5.596 1.694 1.00 92.00 115 VAL A O 1
ATOM 873 N N . ARG A 1 116 ? 3.927 -4.814 3.652 1.00 93.12 116 ARG A N 1
ATOM 874 C CA . ARG A 1 116 ? 4.988 -3.969 3.097 1.00 93.12 116 ARG A CA 1
ATOM 875 C C . ARG A 1 116 ? 5.917 -4.758 2.177 1.00 93.12 116 ARG A C 1
ATOM 877 O O . ARG A 1 116 ? 6.141 -4.340 1.047 1.00 93.12 116 ARG A O 1
ATOM 884 N N . GLU A 1 117 ? 6.426 -5.893 2.640 1.00 94.19 117 GLU A N 1
ATOM 885 C CA . GLU A 1 117 ? 7.334 -6.741 1.862 1.00 94.19 117 GLU A CA 1
ATOM 886 C C . GLU A 1 117 ? 6.684 -7.271 0.582 1.00 94.19 117 GLU A C 1
ATOM 888 O O . GLU A 1 117 ? 7.307 -7.238 -0.478 1.00 94.19 117 GLU A O 1
ATOM 893 N N . ARG A 1 118 ? 5.423 -7.714 0.651 1.00 94.62 118 ARG A N 1
ATOM 894 C CA . ARG A 1 118 ? 4.686 -8.199 -0.527 1.00 94.62 118 ARG A CA 1
ATOM 895 C C . ARG A 1 118 ? 4.447 -7.100 -1.552 1.00 94.62 118 ARG A C 1
ATOM 897 O O . ARG A 1 118 ? 4.640 -7.334 -2.742 1.00 94.62 118 ARG A O 1
ATOM 904 N N . VAL A 1 119 ? 4.070 -5.905 -1.097 1.00 93.62 119 VAL A N 1
ATOM 905 C CA . VAL A 1 119 ? 3.884 -4.743 -1.974 1.00 93.62 119 VAL A CA 1
ATOM 906 C C . VAL A 1 119 ? 5.203 -4.374 -2.651 1.00 93.62 119 VAL A C 1
ATOM 908 O O . VAL A 1 119 ? 5.223 -4.233 -3.869 1.00 93.62 119 VAL A O 1
ATOM 911 N N . ILE A 1 120 ? 6.305 -4.273 -1.899 1.00 93.62 120 ILE A N 1
ATOM 912 C CA . ILE A 1 120 ? 7.629 -3.964 -2.461 1.00 93.62 120 ILE A CA 1
ATOM 913 C C . ILE A 1 120 ? 8.031 -5.017 -3.494 1.00 93.62 120 ILE A C 1
ATOM 915 O O . ILE A 1 120 ? 8.320 -4.661 -4.632 1.00 93.62 120 ILE A O 1
ATOM 919 N N . ARG A 1 121 ? 7.964 -6.306 -3.136 1.00 94.62 121 ARG A N 1
ATOM 920 C CA . ARG A 1 121 ? 8.325 -7.406 -4.039 1.00 94.62 121 ARG A CA 1
ATOM 921 C C . ARG A 1 121 ? 7.518 -7.371 -5.336 1.00 94.62 121 ARG A C 1
ATOM 923 O O . ARG A 1 121 ? 8.088 -7.508 -6.407 1.00 94.62 121 ARG A O 1
ATOM 930 N N . LYS A 1 122 ? 6.214 -7.101 -5.253 1.00 93.62 122 LYS A N 1
ATOM 931 C CA . LYS A 1 122 ? 5.348 -6.963 -6.431 1.00 93.62 122 LYS A CA 1
ATOM 932 C C . LYS A 1 122 ? 5.844 -5.886 -7.398 1.00 93.62 122 LYS A C 1
ATOM 934 O O . LYS A 1 122 ? 5.826 -6.104 -8.604 1.00 93.62 122 LYS A O 1
ATOM 939 N N . PHE A 1 123 ? 6.278 -4.732 -6.895 1.00 91.94 123 PHE A N 1
ATOM 940 C CA . PHE A 1 123 ? 6.817 -3.669 -7.749 1.00 91.94 123 PHE A CA 1
ATOM 941 C C . PHE A 1 123 ? 8.253 -3.940 -8.211 1.00 91.94 123 PHE A C 1
ATOM 943 O O . PHE A 1 123 ? 8.601 -3.542 -9.320 1.00 91.94 123 PHE A O 1
ATOM 950 N N . GLU A 1 124 ? 9.063 -4.651 -7.424 1.00 92.25 124 GLU A N 1
ATOM 951 C CA . GLU A 1 124 ? 10.367 -5.151 -7.875 1.00 92.25 124 GLU A CA 1
ATOM 952 C C . GLU A 1 124 ? 10.221 -6.119 -9.053 1.00 92.25 124 GLU A C 1
ATOM 954 O O . GLU A 1 124 ? 10.957 -5.995 -10.030 1.00 92.25 124 GLU A O 1
ATOM 959 N N . ASP A 1 125 ? 9.264 -7.047 -8.987 1.00 91.81 125 ASP A N 1
ATOM 960 C CA . ASP A 1 125 ? 9.004 -8.018 -10.052 1.00 91.81 125 ASP A CA 1
ATOM 961 C C . ASP A 1 125 ? 8.533 -7.312 -11.333 1.00 91.81 125 ASP A C 1
ATOM 963 O O . ASP A 1 125 ? 9.099 -7.543 -12.400 1.00 91.81 125 ASP A O 1
ATOM 967 N N . LEU A 1 126 ? 7.600 -6.356 -11.222 1.00 88.69 126 LEU A N 1
ATOM 968 C CA . LEU A 1 126 ? 7.165 -5.527 -12.358 1.00 88.69 126 LEU A CA 1
ATOM 969 C C . LEU A 1 126 ? 8.321 -4.736 -12.982 1.00 88.69 126 LEU A C 1
ATOM 971 O O . LEU A 1 126 ? 8.414 -4.620 -14.204 1.00 88.69 126 LEU A O 1
ATOM 975 N N . LEU A 1 127 ? 9.213 -4.187 -12.153 1.00 89.12 127 LEU A N 1
ATOM 976 C CA . LEU A 1 127 ? 10.386 -3.469 -12.640 1.00 89.12 127 LEU A CA 1
ATOM 977 C C . LEU A 1 127 ? 11.357 -4.412 -13.362 1.00 89.12 127 LEU A C 1
ATOM 979 O O . LEU A 1 127 ? 11.886 -4.044 -14.408 1.00 89.12 127 LEU A O 1
ATOM 983 N N . ARG A 1 128 ? 11.588 -5.621 -12.838 1.00 91.94 128 ARG A N 1
ATOM 984 C CA . ARG A 1 128 ? 12.433 -6.632 -13.496 1.00 91.94 128 ARG A CA 1
ATOM 985 C C . ARG A 1 128 ? 11.865 -7.036 -14.850 1.00 91.94 128 ARG A C 1
ATOM 987 O O . ARG A 1 128 ? 12.603 -6.990 -15.827 1.00 91.94 128 ARG A O 1
ATOM 994 N N . GLU A 1 129 ? 10.570 -7.340 -14.918 1.00 90.88 129 GLU A N 1
ATOM 995 C CA . GLU A 1 129 ? 9.883 -7.670 -16.173 1.00 90.88 129 GLU A CA 1
ATOM 996 C C . GLU A 1 129 ? 10.042 -6.555 -17.214 1.00 90.88 129 GLU A C 1
ATOM 998 O O . GLU A 1 129 ? 10.374 -6.818 -18.371 1.00 90.88 129 GLU A O 1
ATOM 1003 N N . TYR A 1 130 ? 9.868 -5.300 -16.794 1.00 87.88 130 TYR A N 1
ATOM 1004 C CA . TYR A 1 130 ? 10.057 -4.147 -17.668 1.00 87.88 130 TYR A CA 1
ATOM 1005 C C . TYR A 1 130 ? 11.506 -4.019 -18.159 1.00 87.88 130 TYR A C 1
ATOM 1007 O O . TYR A 1 130 ? 11.750 -3.809 -19.347 1.00 87.88 130 TYR A O 1
ATOM 1015 N N . LEU A 1 131 ? 12.486 -4.166 -17.264 1.00 89.62 131 LEU A N 1
ATOM 1016 C CA . LEU A 1 131 ? 13.903 -4.094 -17.625 1.00 89.62 131 LEU A CA 1
ATOM 1017 C C . LEU A 1 131 ? 14.317 -5.225 -18.572 1.00 89.62 131 LEU A C 1
ATOM 1019 O O . LEU A 1 131 ? 15.135 -4.999 -19.465 1.00 89.62 131 LEU A O 1
ATOM 1023 N N . ASP A 1 132 ? 13.761 -6.421 -18.404 1.00 92.06 132 ASP A N 1
ATOM 1024 C CA . ASP A 1 132 ? 14.034 -7.553 -19.284 1.00 92.06 132 ASP A CA 1
ATOM 1025 C C . ASP A 1 132 ? 13.422 -7.345 -20.680 1.00 92.06 132 ASP A C 1
ATOM 1027 O O . ASP A 1 132 ? 14.105 -7.582 -21.678 1.00 92.06 132 ASP A O 1
ATOM 1031 N N . ASP A 1 133 ? 12.207 -6.793 -20.782 1.00 86.38 133 ASP A N 1
ATOM 1032 C CA . ASP A 1 133 ? 11.613 -6.373 -22.065 1.00 86.38 133 ASP A CA 1
ATOM 1033 C C . ASP A 1 133 ? 12.474 -5.305 -22.766 1.00 86.38 133 ASP A C 1
ATOM 1035 O O . ASP A 1 133 ? 12.767 -5.415 -23.960 1.00 86.38 133 ASP A O 1
ATOM 1039 N N . VAL A 1 134 ? 12.964 -4.306 -22.025 1.00 87.88 134 VAL A N 1
ATOM 1040 C CA . VAL A 1 134 ? 13.857 -3.269 -22.569 1.00 87.88 134 VAL A CA 1
ATOM 1041 C C . VAL A 1 134 ? 15.170 -3.869 -23.091 1.00 87.88 134 VAL A C 1
ATOM 1043 O O . VAL A 1 134 ? 15.604 -3.517 -24.191 1.00 87.88 134 VAL A O 1
ATOM 1046 N N . LYS A 1 135 ? 15.787 -4.806 -22.357 1.00 88.62 135 LYS A N 1
ATOM 1047 C CA . LYS A 1 135 ? 17.009 -5.507 -22.797 1.00 88.62 135 LYS A CA 1
ATOM 1048 C C . LYS A 1 135 ? 16.781 -6.350 -24.051 1.00 88.62 135 LYS A C 1
ATOM 1050 O O . LYS A 1 135 ? 17.618 -6.354 -24.948 1.00 88.62 135 LYS A O 1
ATOM 1055 N N . LEU A 1 136 ? 15.659 -7.063 -24.141 1.00 87.50 136 LEU A N 1
ATOM 1056 C CA . LEU A 1 136 ? 15.339 -7.861 -25.327 1.00 87.50 136 LEU A CA 1
ATOM 1057 C C . LEU A 1 136 ? 15.165 -6.973 -26.567 1.00 87.50 136 LEU A C 1
ATOM 1059 O O . LEU A 1 136 ? 15.634 -7.315 -27.656 1.00 87.50 136 LEU A O 1
ATOM 1063 N N . ARG A 1 137 ? 14.551 -5.796 -26.406 1.00 81.31 137 ARG A N 1
ATOM 1064 C CA . ARG A 1 137 ? 14.374 -4.836 -27.503 1.00 81.31 137 ARG A CA 1
ATOM 1065 C C . ARG A 1 137 ? 15.686 -4.222 -27.967 1.00 81.31 137 ARG A C 1
ATOM 1067 O O . ARG A 1 137 ? 15.885 -4.123 -29.177 1.00 81.31 137 ARG A O 1
ATOM 1074 N N . SER A 1 138 ? 16.588 -3.857 -27.057 1.00 82.88 138 SER A N 1
ATOM 1075 C CA . SER A 1 138 ? 17.886 -3.292 -27.448 1.00 82.88 138 SER A CA 1
ATOM 1076 C C . SER A 1 138 ? 18.725 -4.285 -28.259 1.00 82.88 138 SER A C 1
ATOM 1078 O O . SER A 1 138 ? 19.348 -3.894 -29.243 1.00 82.88 138 SER A O 1
ATOM 1080 N N . LEU A 1 139 ? 18.651 -5.581 -27.937 1.00 77.81 139 LEU A N 1
ATOM 1081 C CA . LEU A 1 139 ? 19.276 -6.642 -28.734 1.00 77.81 139 LEU A CA 1
ATOM 1082 C C . LEU A 1 139 ? 18.632 -6.787 -30.125 1.00 77.81 139 LEU A C 1
ATOM 1084 O O . LEU A 1 139 ? 19.334 -6.993 -31.115 1.00 77.81 139 LEU A O 1
A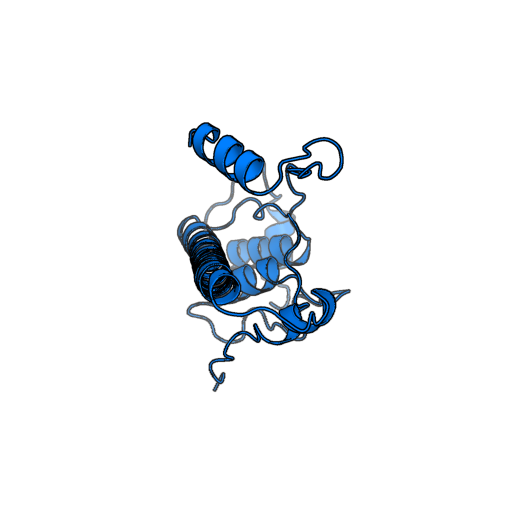TOM 1088 N N . SER A 1 140 ? 17.307 -6.629 -30.226 1.00 71.94 140 SER A N 1
ATOM 1089 C CA . SER A 1 140 ? 16.591 -6.708 -31.509 1.00 71.94 140 SER A CA 1
ATOM 1090 C C . SER A 1 140 ? 16.894 -5.534 -32.453 1.00 71.94 140 SER A C 1
ATOM 1092 O O . SER A 1 140 ? 16.996 -5.731 -33.662 1.00 71.94 140 SER A O 1
ATOM 1094 N N . HIS A 1 141 ? 17.091 -4.323 -31.920 1.00 57.41 141 HIS A N 1
ATOM 1095 C CA . HIS A 1 141 ? 17.343 -3.116 -32.719 1.00 57.41 141 HIS A CA 1
ATOM 1096 C C . HIS A 1 141 ? 18.775 -3.033 -33.273 1.00 57.41 141 HIS A C 1
ATOM 1098 O O . HIS A 1 141 ? 19.004 -2.316 -34.240 1.00 57.41 141 HIS A O 1
ATOM 1104 N N . CYS A 1 142 ? 19.722 -3.823 -32.755 1.00 54.53 142 CYS A N 1
ATOM 1105 C CA . CYS A 1 142 ? 21.036 -4.001 -33.390 1.00 54.53 142 CYS A CA 1
ATOM 1106 C C . CYS A 1 142 ? 20.990 -4.881 -34.656 1.00 54.53 142 CYS A C 1
ATOM 1108 O O . CYS A 1 142 ? 22.004 -5.015 -35.334 1.00 54.53 142 CYS A O 1
ATOM 1110 N N . SER A 1 143 ? 19.838 -5.485 -34.974 1.00 53.44 143 SER A N 1
ATOM 1111 C CA . SER A 1 143 ? 19.705 -6.462 -36.066 1.00 53.44 143 SER A CA 1
ATOM 1112 C C . SER A 1 143 ? 18.861 -5.972 -37.249 1.00 53.44 143 SER A C 1
ATOM 1114 O O . SER A 1 143 ? 18.808 -6.657 -38.267 1.00 53.44 143 SER A O 1
ATOM 1116 N N . ALA A 1 144 ? 18.183 -4.824 -37.141 1.00 50.78 144 ALA A N 1
ATOM 1117 C CA . ALA A 1 144 ? 17.291 -4.335 -38.189 1.00 50.78 144 ALA A CA 1
ATOM 1118 C C . ALA A 1 144 ? 17.227 -2.802 -38.213 1.00 50.78 144 ALA A C 1
ATOM 1120 O O . ALA A 1 144 ? 16.660 -2.171 -37.322 1.00 50.78 144 ALA A O 1
ATOM 1121 N N . GLU A 1 145 ? 17.778 -2.209 -39.271 1.00 51.44 145 GLU A N 1
ATOM 1122 C CA . GLU A 1 145 ? 17.395 -0.869 -39.700 1.00 51.44 145 GLU A CA 1
ATOM 1123 C C . GLU A 1 145 ? 15.885 -0.812 -39.995 1.00 51.44 145 GLU A C 1
ATOM 1125 O O . GLU A 1 145 ? 15.315 -1.721 -40.600 1.00 51.44 145 GLU A O 1
ATOM 1130 N N . SER A 1 146 ? 15.302 0.344 -39.663 1.00 51.91 146 SER A N 1
ATOM 1131 C CA . SER A 1 146 ? 14.089 0.964 -40.218 1.00 51.91 146 SER A CA 1
ATOM 1132 C C . SER A 1 146 ? 12.762 0.905 -39.431 1.00 51.91 146 SER A C 1
ATOM 1134 O O . SER A 1 146 ? 12.240 -0.130 -39.035 1.00 51.91 146 SER A O 1
ATOM 1136 N N . VAL A 1 147 ? 12.196 2.119 -39.344 1.00 53.72 147 VAL A N 1
ATOM 1137 C CA . VAL A 1 147 ? 10.827 2.548 -39.002 1.00 53.72 147 VAL A CA 1
ATOM 1138 C C . VAL A 1 147 ? 10.488 2.683 -37.509 1.00 53.72 147 VAL A C 1
ATOM 1140 O O . VAL A 1 147 ? 9.903 1.818 -36.861 1.00 53.72 147 VAL A O 1
ATOM 1143 N N . ALA A 1 148 ? 10.815 3.870 -36.993 1.00 51.03 148 ALA A N 1
ATOM 1144 C CA . ALA A 1 148 ? 10.430 4.378 -35.684 1.00 51.03 148 ALA A CA 1
ATOM 1145 C C . ALA A 1 148 ? 8.903 4.514 -35.531 1.00 51.03 148 ALA A C 1
ATOM 1147 O O . ALA A 1 148 ? 8.236 5.161 -36.336 1.00 51.03 148 ALA A O 1
ATOM 1148 N N . LEU A 1 149 ? 8.373 3.975 -34.434 1.00 52.81 149 LEU A N 1
ATOM 1149 C CA . LEU A 1 149 ? 7.071 4.340 -33.872 1.00 52.81 149 LEU A CA 1
ATOM 1150 C C . LEU A 1 149 ? 7.313 4.904 -32.469 1.00 52.81 149 LEU A C 1
ATOM 1152 O O . LEU A 1 149 ? 8.167 4.391 -31.742 1.00 52.81 149 LEU A O 1
ATOM 1156 N N . SER A 1 150 ? 6.592 5.968 -32.116 1.00 47.97 150 SER A N 1
ATOM 1157 C CA . SER A 1 150 ? 6.915 6.815 -30.967 1.00 47.97 150 SER A CA 1
ATOM 1158 C C . SER A 1 150 ? 6.700 6.112 -29.606 1.00 47.97 150 SER A C 1
ATOM 1160 O O . SER A 1 150 ? 5.841 5.231 -29.484 1.00 47.97 150 SER A O 1
ATOM 1162 N N . PRO A 1 151 ? 7.468 6.483 -28.559 1.00 50.81 151 PRO A N 1
ATOM 1163 C CA . PRO A 1 151 ? 7.425 5.837 -27.238 1.00 50.81 151 PRO A CA 1
ATOM 1164 C C . PRO A 1 151 ? 6.095 5.965 -26.475 1.00 50.81 151 PRO A C 1
ATOM 1166 O O . PRO A 1 151 ? 5.830 5.180 -25.565 1.00 50.81 151 PRO A O 1
ATOM 1169 N N . THR A 1 152 ? 5.249 6.935 -26.827 1.00 47.91 152 THR A N 1
ATOM 1170 C CA . THR A 1 152 ? 4.104 7.357 -26.003 1.00 47.91 152 THR A CA 1
ATOM 1171 C C . THR A 1 152 ? 2.910 6.393 -26.052 1.00 47.91 152 THR A C 1
ATOM 1173 O O . THR A 1 152 ? 2.076 6.405 -25.153 1.00 47.91 152 THR A O 1
ATOM 1176 N N . GLU A 1 153 ? 2.829 5.506 -27.047 1.00 42.59 153 GLU A N 1
ATOM 1177 C CA . GLU A 1 153 ? 1.648 4.648 -27.251 1.00 42.59 153 GLU A CA 1
ATOM 1178 C C . GLU A 1 153 ? 1.717 3.277 -26.544 1.00 42.59 153 GLU A C 1
ATOM 1180 O O . GLU A 1 153 ? 0.701 2.594 -26.434 1.00 42.59 153 GLU A O 1
ATOM 1185 N N . ARG A 1 154 ? 2.878 2.841 -26.022 1.00 50.34 154 ARG A N 1
ATOM 1186 C CA . ARG A 1 154 ? 3.088 1.419 -25.642 1.00 50.34 15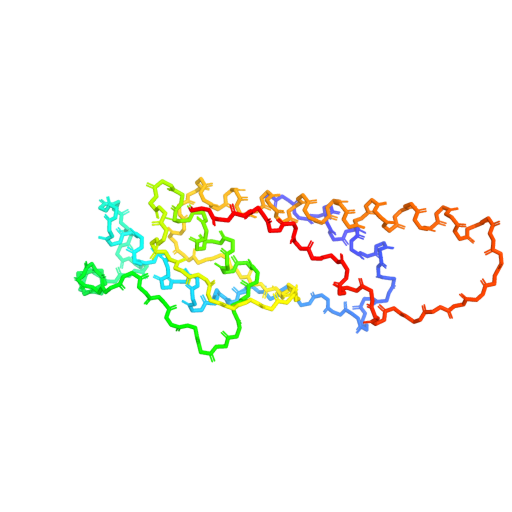4 ARG A CA 1
ATOM 1187 C C . ARG A 1 154 ? 3.063 1.086 -24.151 1.00 50.34 154 ARG A C 1
ATOM 1189 O O . ARG A 1 154 ? 2.995 -0.089 -23.796 1.00 50.34 154 ARG A O 1
ATOM 1196 N N . LEU A 1 155 ? 3.019 2.080 -23.265 1.00 46.16 155 LEU A N 1
ATOM 1197 C CA . LEU A 1 155 ? 2.711 1.835 -21.844 1.00 46.16 155 LEU A CA 1
ATOM 1198 C C . LEU A 1 155 ? 1.258 1.362 -21.631 1.00 46.16 155 LEU A C 1
ATOM 1200 O O . LEU A 1 155 ? 0.929 0.837 -20.573 1.00 46.16 155 LEU A O 1
ATOM 1204 N N . HIS A 1 156 ? 0.404 1.477 -22.654 1.00 43.25 156 HIS A N 1
ATOM 1205 C CA . HIS A 1 156 ? -0.968 0.966 -22.651 1.00 43.25 156 HIS A CA 1
ATOM 1206 C C . HIS A 1 156 ? -1.076 -0.569 -22.723 1.00 43.25 156 HIS A C 1
ATOM 1208 O O . HIS A 1 156 ? -2.112 -1.110 -22.346 1.00 43.25 156 HIS A O 1
ATOM 1214 N N . THR A 1 157 ? -0.038 -1.283 -23.177 1.00 40.12 157 THR A N 1
ATOM 1215 C CA . THR A 1 157 ? -0.080 -2.749 -23.368 1.00 40.12 157 THR A CA 1
ATOM 1216 C C . THR A 1 157 ? 0.412 -3.574 -22.180 1.00 40.12 157 THR A C 1
ATOM 1218 O O . THR A 1 157 ? 0.198 -4.782 -22.167 1.00 40.12 157 THR A O 1
ATOM 1221 N N . PHE A 1 158 ? 0.988 -2.953 -21.145 1.00 42.78 158 PHE A N 1
ATOM 1222 C CA . PHE A 1 158 ? 1.193 -3.606 -19.843 1.00 42.78 158 PHE A CA 1
ATOM 1223 C C . PHE A 1 158 ? -0.105 -3.532 -19.023 1.00 42.78 158 PHE A C 1
ATOM 1225 O O . PHE A 1 158 ? -0.167 -3.021 -17.905 1.00 42.78 158 PHE A O 1
ATOM 1232 N N . THR A 1 159 ? -1.200 -4.018 -19.604 1.00 43.00 159 THR A N 1
ATOM 1233 C CA . THR A 1 159 ? -2.386 -4.332 -18.821 1.00 43.00 159 THR A CA 1
ATOM 1234 C C . THR A 1 159 ? -2.020 -5.482 -17.897 1.00 43.00 159 THR A C 1
ATOM 1236 O O . THR A 1 159 ? -1.725 -6.597 -18.325 1.00 43.00 159 THR A O 1
ATOM 1239 N N . PHE A 1 160 ? -2.014 -5.173 -16.599 1.00 45.34 160 PHE A N 1
ATOM 1240 C CA . PHE A 1 160 ? -2.095 -6.145 -15.516 1.00 45.34 160 PHE A CA 1
ATOM 1241 C C . PHE A 1 160 ? -3.029 -7.269 -15.967 1.00 45.34 160 PHE A C 1
ATOM 1243 O O . PHE A 1 160 ? -4.194 -6.986 -16.248 1.00 45.34 160 PHE A O 1
ATOM 1250 N N . ARG A 1 161 ? -2.538 -8.511 -16.068 1.00 37.72 161 ARG A N 1
ATOM 1251 C CA . ARG A 1 161 ? -3.429 -9.661 -16.233 1.00 37.72 161 ARG A CA 1
ATOM 1252 C C . ARG A 1 161 ? -4.375 -9.633 -15.042 1.00 37.72 161 ARG A C 1
ATOM 1254 O O . ARG A 1 161 ? -3.975 -9.929 -13.919 1.00 37.72 161 ARG A O 1
ATOM 1261 N N . GLU A 1 162 ? -5.599 -9.185 -15.276 1.00 40.28 162 GLU A N 1
ATOM 1262 C CA . GLU A 1 162 ? -6.668 -9.286 -14.304 1.00 40.28 162 GLU A CA 1
ATOM 1263 C C . GLU A 1 162 ? -6.912 -10.778 -14.120 1.00 40.28 162 GLU A C 1
ATOM 1265 O O . GLU A 1 162 ? -7.489 -11.447 -14.974 1.00 40.28 162 GLU A O 1
ATOM 1270 N N . THR A 1 163 ? -6.400 -11.338 -13.027 1.00 41.22 163 THR A N 1
ATOM 1271 C CA . THR A 1 163 ? -6.968 -12.573 -12.501 1.00 41.22 163 THR A CA 1
ATOM 1272 C C . THR A 1 163 ? -8.449 -12.293 -12.253 1.00 41.22 163 THR A C 1
ATOM 1274 O O . THR A 1 163 ? -8.744 -11.347 -11.515 1.00 41.22 163 THR A O 1
ATOM 1277 N N . PRO A 1 164 ? -9.372 -13.050 -12.871 1.00 31.33 164 PRO A N 1
ATOM 1278 C CA . PRO A 1 164 ? -10.795 -12.837 -12.670 1.00 31.33 164 PRO A CA 1
ATOM 1279 C C . PRO A 1 164 ? -11.113 -12.998 -11.181 1.00 31.33 164 PRO A C 1
ATOM 1281 O O . PRO A 1 164 ? -10.807 -14.029 -10.581 1.00 31.33 164 PRO A O 1
ATOM 1284 N N . MET A 1 165 ? -11.679 -11.949 -10.582 1.00 36.31 165 MET A N 1
ATOM 1285 C CA . MET A 1 165 ? -12.296 -12.038 -9.263 1.00 36.31 165 MET A CA 1
ATOM 1286 C C . MET A 1 165 ? -13.638 -12.755 -9.429 1.00 36.31 165 MET A C 1
ATOM 1288 O O . MET A 1 165 ? -14.505 -12.262 -10.151 1.00 36.31 165 MET A O 1
ATOM 1292 N N . PHE A 1 166 ? -13.767 -13.918 -8.791 1.00 40.09 166 PHE A N 1
ATOM 1293 C CA . PHE A 1 166 ? -15.050 -14.545 -8.474 1.00 40.09 166 PHE A CA 1
ATOM 1294 C C . PHE A 1 166 ? -15.498 -14.090 -7.086 1.00 40.09 166 PHE A C 1
ATOM 1296 O O . PHE A 1 166 ? -14.612 -13.955 -6.207 1.00 40.09 166 PHE A O 1
#

Foldseek 3Di:
DDCVVVVVVVCVVPVDCVVDVPPLPVFAADPLLQLLLLLLCLCPVDDDDCVQDHPVVSPVSPPDQLEDDDPDFAEPLSVLLNVLSCVVPPPSYDRPGHDLDHDNHDHHPNRDPVSVVSSVVVVVVVVVVVVVVVVVVVVVVVPDDDDDDDPPPPSVPPDDPPPDDD

Radius of gyration: 19.52 Å; chains: 1; bounding box: 43×32×60 Å